Protein AF-A0A2W4L5S1-F1 (afdb_monomer_lite)

Radius of gyration: 15.81 Å; chains: 1; bounding box: 33×43×38 Å

Secondary structure (DSSP, 8-state):
---SEEEEEEEEESSHHHHHHHHHHSHHHHHHHH-TT--EEEEEEEE-TTS-EEEEEEEEEPPPPS--PPP-

Foldseek 3Di:
DDFPDKDKDKAKFLDPVVRVVVLCVDPVSVCLVPPPQFDDWDWDWDQDPVRIIMIMIMTTHDDPPPDPPDDD

Structure (mmCIF, N/CA/C/O backbone):
data_AF-A0A2W4L5S1-F1
#
_entry.id   AF-A0A2W4L5S1-F1
#
loop_
_atom_site.group_PDB
_atom_site.id
_atom_site.type_symbol
_atom_site.label_atom_id
_atom_site.label_alt_id
_atom_site.label_comp_id
_atom_site.label_asym_id
_atom_site.label_entity_id
_atom_site.label_seq_id
_atom_site.pdbx_PDB_ins_code
_atom_site.Cartn_x
_atom_site.Cartn_y
_atom_site.Cartn_z
_atom_site.occupancy
_atom_site.B_iso_or_equiv
_atom_site.auth_seq_id
_atom_site.auth_comp_id
_atom_site.auth_asym_id
_atom_site.auth_atom_id
_atom_site.pdbx_PDB_model_num
ATOM 1 N N . MET A 1 1 ? 19.014 -12.619 0.190 1.00 50.84 1 MET A N 1
ATOM 2 C CA . MET A 1 1 ? 18.787 -11.902 -1.082 1.00 50.84 1 MET A CA 1
ATOM 3 C C . MET A 1 1 ? 18.868 -10.413 -0.802 1.00 50.84 1 MET A C 1
ATOM 5 O O . MET A 1 1 ? 18.165 -9.962 0.090 1.00 50.84 1 MET A O 1
ATOM 9 N N . ALA A 1 2 ? 19.750 -9.680 -1.478 1.00 58.09 2 ALA A N 1
ATOM 10 C CA . ALA A 1 2 ? 19.798 -8.220 -1.389 1.00 58.09 2 ALA A CA 1
ATOM 11 C C . ALA A 1 2 ? 18.932 -7.632 -2.513 1.00 58.09 2 ALA A C 1
ATOM 13 O O . ALA A 1 2 ? 19.044 -8.086 -3.649 1.00 58.09 2 ALA A O 1
ATOM 14 N N . ALA A 1 3 ? 18.065 -6.665 -2.209 1.00 65.94 3 ALA A N 1
ATOM 15 C CA . ALA A 1 3 ? 17.341 -5.915 -3.234 1.00 65.94 3 ALA A CA 1
ATOM 16 C C . ALA A 1 3 ? 18.286 -4.887 -3.873 1.00 65.94 3 ALA A C 1
ATOM 18 O O . ALA A 1 3 ? 19.035 -4.220 -3.160 1.00 65.94 3 ALA A O 1
ATOM 19 N N . SER A 1 4 ? 18.256 -4.737 -5.200 1.00 79.50 4 SER A N 1
ATOM 20 C CA . SER A 1 4 ? 19.069 -3.720 -5.893 1.00 79.50 4 SER A CA 1
ATOM 21 C C . SER A 1 4 ? 18.411 -2.336 -5.910 1.00 79.50 4 SER A C 1
ATOM 23 O O . SER A 1 4 ? 19.069 -1.347 -6.213 1.00 79.50 4 SER A O 1
ATOM 25 N N . LEU A 1 5 ? 17.112 -2.264 -5.610 1.00 89.88 5 LEU A N 1
ATOM 26 C CA . LEU A 1 5 ? 16.337 -1.032 -5.461 1.00 89.88 5 LEU A CA 1
ATOM 27 C C . LEU A 1 5 ? 15.187 -1.290 -4.481 1.00 89.88 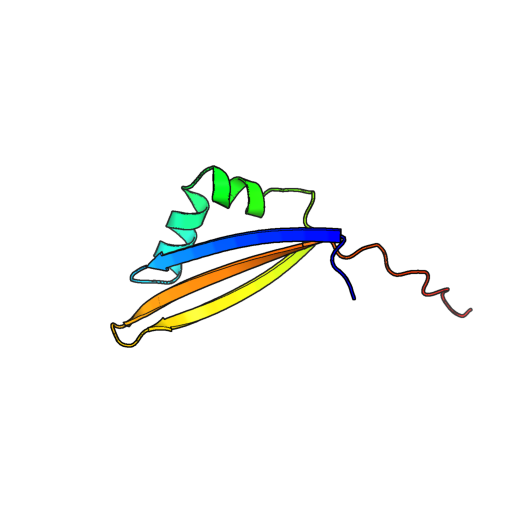5 LEU A C 1
ATOM 29 O O . LEU A 1 5 ? 14.608 -2.380 -4.499 1.00 89.88 5 LEU A O 1
ATOM 33 N N . ALA A 1 6 ? 14.845 -0.292 -3.667 1.00 94.31 6 ALA A N 1
ATOM 34 C CA . ALA A 1 6 ? 13.704 -0.334 -2.759 1.00 94.31 6 ALA A CA 1
ATOM 35 C C . ALA A 1 6 ? 12.920 0.988 -2.796 1.00 94.31 6 ALA A C 1
ATOM 37 O O . ALA A 1 6 ? 13.502 2.050 -3.014 1.00 94.31 6 ALA A O 1
ATOM 38 N N . GLY A 1 7 ? 11.609 0.911 -2.582 1.00 96.19 7 GLY A N 1
ATOM 39 C CA . GLY A 1 7 ? 10.711 2.053 -2.428 1.00 96.19 7 GLY A CA 1
ATOM 40 C C . GLY A 1 7 ? 9.635 1.754 -1.390 1.00 96.19 7 GLY A C 1
ATOM 41 O O . GLY A 1 7 ? 9.287 0.594 -1.179 1.00 96.19 7 GLY A O 1
ATOM 42 N N . GLU A 1 8 ? 9.100 2.787 -0.746 1.00 97.75 8 GLU A N 1
ATOM 43 C CA . GLU A 1 8 ? 8.073 2.649 0.288 1.00 97.75 8 GLU A CA 1
ATOM 44 C C . GLU A 1 8 ? 6.948 3.663 0.076 1.00 97.75 8 GLU A C 1
ATOM 46 O O . GLU A 1 8 ? 7.191 4.832 -0.226 1.00 97.75 8 GLU A O 1
ATOM 51 N N . ASN A 1 9 ? 5.714 3.207 0.278 1.00 98.69 9 ASN A N 1
ATOM 52 C CA . ASN A 1 9 ? 4.570 4.070 0.535 1.00 98.69 9 ASN A CA 1
ATOM 53 C C . ASN A 1 9 ? 3.975 3.730 1.901 1.00 98.69 9 ASN A C 1
ATOM 55 O O . ASN A 1 9 ? 3.796 2.553 2.215 1.00 98.69 9 ASN A O 1
ATOM 59 N N . VAL A 1 10 ? 3.553 4.744 2.655 1.00 98.50 10 VAL A N 1
ATOM 60 C CA . VAL A 1 10 ? 2.834 4.560 3.920 1.00 98.50 10 VAL A CA 1
ATOM 61 C C . VAL A 1 10 ? 1.608 5.465 3.988 1.00 98.50 10 VAL A C 1
ATOM 63 O O . VAL A 1 10 ? 1.644 6.625 3.577 1.00 98.50 10 VAL A O 1
ATOM 66 N N . ALA A 1 11 ? 0.502 4.934 4.503 1.00 98.69 11 ALA A N 1
ATOM 67 C CA . ALA A 1 11 ? -0.699 5.706 4.787 1.00 98.69 11 ALA A CA 1
ATOM 68 C C . ALA A 1 11 ? -1.330 5.298 6.117 1.00 98.69 11 ALA A C 1
ATOM 70 O O . ALA A 1 11 ? -1.354 4.122 6.479 1.00 98.69 11 ALA A O 1
ATOM 71 N N . HIS A 1 12 ? -1.905 6.286 6.802 1.00 98.50 12 HIS A N 1
ATOM 72 C CA . HIS A 1 12 ? -2.768 6.102 7.963 1.00 98.50 12 HIS A CA 1
ATOM 73 C C . HIS A 1 12 ? -4.162 6.629 7.633 1.00 98.50 12 HIS A C 1
ATOM 75 O O . HIS A 1 12 ? -4.303 7.772 7.200 1.00 98.50 12 HIS A O 1
ATOM 81 N N . ALA A 1 13 ? -5.194 5.799 7.772 1.00 98.56 13 ALA A N 1
ATOM 82 C CA . ALA A 1 13 ? -6.559 6.197 7.433 1.00 98.56 13 ALA A CA 1
ATOM 83 C C . ALA A 1 13 ? -7.615 5.398 8.204 1.00 98.56 13 ALA A C 1
ATOM 85 O O . ALA A 1 13 ? -7.362 4.297 8.683 1.00 98.56 13 ALA A O 1
ATOM 86 N N . ALA A 1 14 ? -8.844 5.916 8.250 1.00 98.19 14 ALA A N 1
ATOM 87 C CA . ALA A 1 14 ? -9.974 5.260 8.917 1.00 98.19 14 ALA A CA 1
ATOM 88 C C . ALA A 1 14 ? -10.411 3.929 8.264 1.00 98.19 14 ALA A C 1
ATOM 90 O O . ALA A 1 14 ? -11.158 3.159 8.860 1.00 98.19 14 ALA A O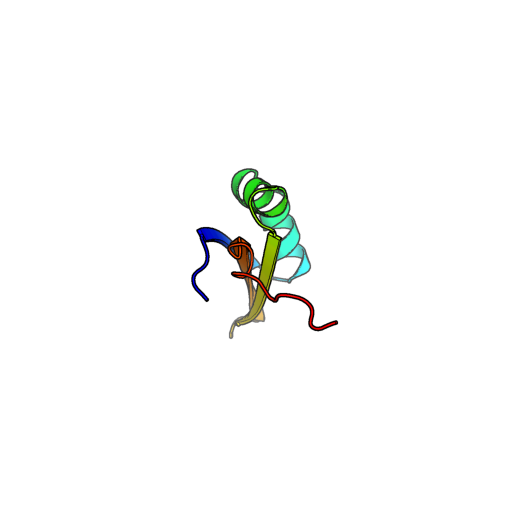 1
ATOM 91 N N . SER A 1 15 ? -9.974 3.646 7.033 1.00 98.38 15 SER A N 1
ATOM 92 C CA . SER A 1 15 ? -10.217 2.375 6.347 1.00 98.38 15 SER A CA 1
ATOM 93 C C . SER A 1 15 ? -9.094 2.068 5.359 1.00 98.38 15 SER A C 1
ATOM 95 O O . SER A 1 15 ? -8.435 2.978 4.851 1.00 98.38 15 SER A O 1
ATOM 97 N N . VAL A 1 16 ? -8.914 0.789 5.026 1.00 98.19 16 VAL A N 1
ATOM 98 C CA . VAL A 1 16 ? -7.933 0.346 4.018 1.00 98.19 16 VAL A CA 1
ATOM 99 C C . VAL A 1 16 ? -8.216 0.971 2.645 1.00 98.19 16 VAL A C 1
ATOM 101 O O . VAL A 1 16 ? -7.293 1.380 1.947 1.00 98.19 16 VAL A O 1
ATOM 104 N N . VAL A 1 17 ? -9.493 1.126 2.276 1.00 98.50 17 VAL A N 1
ATOM 105 C CA . VAL A 1 17 ? -9.890 1.773 1.014 1.00 98.50 17 VAL A CA 1
ATOM 106 C C . VAL A 1 17 ? -9.475 3.244 0.994 1.00 98.50 17 VAL A C 1
ATOM 108 O O . VAL A 1 17 ? -8.965 3.722 -0.018 1.00 98.50 17 VAL A O 1
ATOM 111 N N . HIS A 1 18 ? -9.654 3.971 2.101 1.00 98.56 18 HIS A N 1
ATOM 112 C CA . HIS A 1 18 ? -9.185 5.354 2.195 1.00 98.56 18 HIS A CA 1
ATOM 113 C C . HIS A 1 18 ? -7.661 5.450 2.175 1.00 98.56 18 HIS A C 1
ATOM 115 O O . HIS A 1 18 ? -7.141 6.322 1.483 1.00 98.56 18 HIS A O 1
ATOM 121 N N . ALA A 1 19 ? -6.950 4.536 2.841 1.00 98.62 19 ALA A N 1
ATOM 122 C CA . ALA A 1 19 ? -5.492 4.471 2.765 1.00 98.62 19 ALA A CA 1
ATOM 123 C C . ALA A 1 19 ? -5.027 4.276 1.313 1.00 98.62 19 ALA A C 1
ATOM 125 O O . ALA A 1 19 ? -4.217 5.054 0.817 1.00 98.62 19 ALA A O 1
ATOM 126 N N . HIS A 1 20 ? -5.608 3.314 0.588 1.00 98.44 20 HIS A N 1
ATOM 127 C CA . HIS A 1 20 ? -5.280 3.091 -0.819 1.00 98.44 20 HIS A CA 1
ATOM 128 C C . HIS A 1 20 ? -5.594 4.311 -1.695 1.00 98.44 20 HIS A C 1
ATOM 130 O O . HIS A 1 20 ? -4.759 4.709 -2.500 1.00 98.44 20 HIS A O 1
ATOM 136 N N . ARG A 1 21 ? -6.757 4.954 -1.521 1.00 98.62 21 ARG A N 1
ATOM 137 C CA . ARG A 1 21 ? -7.108 6.173 -2.271 1.00 98.62 21 ARG A CA 1
ATOM 138 C C . ARG A 1 21 ? -6.143 7.325 -1.997 1.00 98.62 21 ARG A C 1
ATOM 140 O O . ARG A 1 21 ? -5.800 8.029 -2.938 1.00 98.62 21 ARG A O 1
ATOM 147 N N . ALA A 1 22 ? -5.703 7.505 -0.751 1.00 98.44 22 ALA A N 1
ATOM 148 C CA . ALA A 1 22 ? -4.731 8.535 -0.380 1.00 98.44 22 ALA A CA 1
ATOM 149 C C . ALA A 1 22 ? -3.346 8.265 -0.990 1.00 98.44 22 ALA A C 1
ATOM 151 O O . ALA A 1 22 ? -2.700 9.173 -1.516 1.00 98.44 22 ALA A O 1
ATOM 152 N N . LEU A 1 23 ? -2.904 7.005 -0.981 1.00 98.69 23 LEU A N 1
ATOM 153 C CA . LEU A 1 23 ? -1.682 6.601 -1.674 1.00 98.69 23 LEU A CA 1
ATOM 154 C C . LEU A 1 23 ? -1.816 6.802 -3.184 1.00 98.69 23 LEU A C 1
ATOM 156 O O . LEU A 1 23 ? -0.919 7.347 -3.816 1.00 98.69 23 LEU A O 1
ATOM 160 N N . TRP A 1 24 ? -2.947 6.417 -3.773 1.00 98.56 24 TRP A N 1
ATOM 161 C CA . TRP A 1 24 ? -3.169 6.591 -5.200 1.00 98.56 24 TRP A CA 1
ATOM 162 C C . TRP A 1 24 ? -3.259 8.062 -5.587 1.00 98.56 24 TRP A C 1
ATOM 164 O O . TRP A 1 24 ? -2.777 8.410 -6.654 1.00 98.56 24 TRP A O 1
ATOM 174 N N . SER A 1 25 ? -3.874 8.937 -4.787 1.00 98.44 25 SER A N 1
ATOM 175 C CA . SER A 1 25 ? -4.047 10.357 -5.128 1.00 98.44 25 SER A CA 1
ATOM 176 C C . SER A 1 25 ? -2.746 11.159 -5.050 1.00 98.44 25 SER A C 1
ATOM 178 O O . SER A 1 25 ? -2.593 12.113 -5.812 1.00 98.44 25 SER A O 1
ATOM 180 N N . SER A 1 26 ? -1.799 10.749 -4.203 1.00 98.44 26 SER A N 1
ATOM 181 C CA . SER A 1 26 ? -0.467 11.353 -4.099 1.00 98.44 26 SER A CA 1
ATOM 182 C C . SER A 1 26 ? 0.404 11.023 -5.321 1.00 98.44 26 SER A C 1
ATOM 184 O O . SER A 1 26 ? 0.679 9.846 -5.567 1.00 98.44 26 SER A O 1
ATOM 186 N N . PRO A 1 27 ?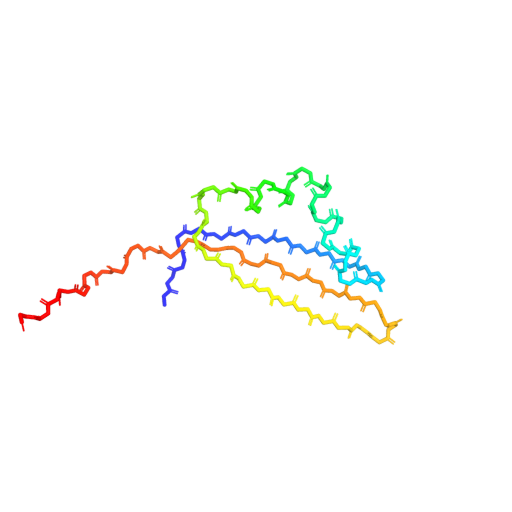 0.910 12.023 -6.072 1.00 98.38 27 PRO A N 1
ATOM 187 C CA . PRO A 1 27 ? 1.782 11.780 -7.222 1.00 98.38 27 PRO A CA 1
ATOM 188 C C . PRO A 1 27 ? 3.051 10.991 -6.878 1.00 98.38 27 PRO A C 1
ATOM 190 O O . PRO A 1 27 ? 3.421 10.091 -7.626 1.00 98.38 27 PRO A O 1
ATOM 193 N N . ALA A 1 28 ? 3.685 11.279 -5.735 1.00 97.75 28 ALA A N 1
ATOM 194 C CA . ALA A 1 28 ? 4.908 10.597 -5.310 1.00 97.75 28 ALA A CA 1
ATOM 195 C C . ALA A 1 28 ? 4.654 9.118 -4.975 1.00 97.75 28 ALA A C 1
ATOM 197 O O . ALA A 1 28 ? 5.373 8.238 -5.439 1.00 97.75 28 ALA A O 1
ATOM 198 N N . HIS A 1 29 ? 3.579 8.824 -4.239 1.00 98.56 29 HIS A N 1
ATOM 199 C CA . HIS A 1 29 ? 3.229 7.442 -3.908 1.00 98.56 29 HIS A CA 1
ATOM 200 C C . HIS A 1 29 ? 2.764 6.658 -5.143 1.00 98.56 29 HIS A C 1
ATOM 202 O O . HIS A 1 29 ? 3.123 5.490 -5.322 1.00 98.56 29 HIS A O 1
ATOM 208 N N . ARG A 1 30 ? 1.994 7.301 -6.032 1.00 98.56 30 ARG A N 1
ATOM 209 C CA . ARG A 1 30 ? 1.589 6.714 -7.316 1.00 98.56 30 ARG A CA 1
ATOM 210 C C . ARG A 1 30 ? 2.799 6.412 -8.202 1.00 98.56 30 ARG A C 1
ATOM 212 O O . ARG A 1 30 ? 2.792 5.388 -8.877 1.00 98.56 30 ARG A O 1
ATOM 219 N N . ALA A 1 31 ? 3.837 7.250 -8.177 1.00 98.38 31 ALA A N 1
ATOM 220 C CA . ALA A 1 31 ? 5.068 6.999 -8.922 1.00 98.38 31 ALA A CA 1
ATOM 221 C C . ALA A 1 31 ? 5.743 5.690 -8.485 1.00 98.38 31 ALA A C 1
ATOM 223 O O . ALA A 1 31 ? 6.143 4.919 -9.350 1.00 98.38 31 ALA A O 1
ATOM 224 N N . ASN A 1 32 ? 5.782 5.378 -7.183 1.00 97.88 32 ASN A N 1
ATOM 225 C CA . ASN A 1 32 ? 6.272 4.077 -6.708 1.00 97.88 32 ASN A CA 1
ATOM 226 C C . ASN A 1 32 ? 5.416 2.912 -7.235 1.00 97.88 32 ASN A C 1
ATOM 228 O O . ASN A 1 32 ? 5.966 1.939 -7.740 1.00 97.88 32 ASN A O 1
ATOM 232 N N . MET A 1 33 ? 4.081 3.030 -7.191 1.00 97.94 33 MET A N 1
ATOM 233 C CA . MET A 1 33 ? 3.161 1.981 -7.667 1.00 97.94 33 MET A CA 1
ATOM 234 C C . MET A 1 33 ? 3.255 1.701 -9.170 1.00 97.94 33 MET A C 1
ATOM 236 O O . MET A 1 33 ? 3.051 0.567 -9.590 1.00 97.94 33 MET A O 1
ATOM 240 N N . LEU A 1 34 ? 3.506 2.733 -9.978 1.00 97.94 34 LEU A N 1
ATOM 241 C CA . LEU A 1 34 ? 3.566 2.630 -11.440 1.00 97.94 34 LEU A CA 1
ATOM 242 C C . LEU A 1 34 ? 4.992 2.467 -11.975 1.00 97.94 34 LEU A C 1
ATOM 244 O O . LEU A 1 34 ? 5.180 2.353 -13.185 1.00 97.94 34 LEU A O 1
ATOM 248 N N . SER A 1 35 ? 5.999 2.497 -11.101 1.00 97.31 35 SER A N 1
ATOM 249 C CA . SER A 1 35 ? 7.393 2.447 -11.517 1.00 97.31 35 SER A CA 1
ATOM 250 C C . SER A 1 35 ? 7.728 1.072 -12.103 1.00 97.31 35 SER A C 1
ATOM 252 O O . SER A 1 35 ? 7.679 0.075 -11.380 1.00 97.31 35 SER A O 1
ATOM 254 N N . PRO A 1 36 ? 8.182 0.995 -13.368 1.00 95.44 36 PRO A N 1
ATOM 255 C CA . PRO A 1 36 ? 8.653 -0.257 -13.954 1.00 95.44 36 PRO A CA 1
ATOM 256 C C . PRO A 1 36 ? 10.000 -0.699 -13.363 1.00 95.44 36 PRO A C 1
ATOM 258 O O . PRO A 1 36 ? 10.537 -1.736 -13.750 1.00 95.44 36 PRO A O 1
ATOM 261 N N . HIS A 1 37 ? 10.597 0.097 -12.465 1.00 94.19 37 HIS A N 1
ATOM 262 C CA . HIS A 1 37 ? 11.830 -0.258 -11.773 1.00 94.19 37 HIS A CA 1
ATOM 263 C C . HIS A 1 37 ? 11.609 -1.244 -10.625 1.00 94.19 37 HIS A C 1
ATOM 265 O O . HIS A 1 37 ? 12.581 -1.848 -10.187 1.00 94.19 37 HIS A O 1
ATOM 271 N N . PHE A 1 38 ? 10.375 -1.436 -10.161 1.00 95.06 38 PHE A N 1
ATOM 272 C CA . PHE A 1 38 ? 10.038 -2.441 -9.157 1.00 95.06 38 PHE A CA 1
ATOM 273 C C . PHE A 1 38 ? 9.366 -3.643 -9.821 1.00 95.06 38 PHE A C 1
ATOM 275 O O . PHE A 1 38 ? 8.574 -3.482 -10.744 1.00 95.06 38 PHE A O 1
ATOM 282 N N . ASP A 1 39 ? 9.703 -4.847 -9.364 1.00 93.75 39 ASP A N 1
ATOM 283 C CA . ASP A 1 39 ? 9.132 -6.110 -9.865 1.00 93.75 39 ASP A CA 1
ATOM 284 C C . ASP A 1 39 ? 8.414 -6.916 -8.778 1.00 93.75 39 ASP A C 1
ATOM 286 O O . ASP A 1 39 ? 7.717 -7.883 -9.075 1.00 93.75 39 ASP A O 1
ATOM 290 N N . SER A 1 40 ? 8.566 -6.501 -7.522 1.00 93.94 40 SER A N 1
ATOM 291 C CA . SER A 1 40 ? 8.057 -7.198 -6.352 1.00 93.94 40 SER A CA 1
ATOM 292 C C . SER A 1 40 ? 7.459 -6.192 -5.372 1.00 93.94 40 SER A C 1
ATOM 294 O O . SER A 1 40 ? 7.965 -5.077 -5.220 1.00 93.94 40 SER A O 1
ATOM 296 N N . ILE A 1 41 ? 6.386 -6.586 -4.682 1.00 96.31 41 ILE A N 1
ATOM 297 C CA . ILE A 1 41 ? 5.743 -5.774 -3.644 1.00 96.31 41 ILE A CA 1
ATOM 298 C C . ILE A 1 41 ? 5.323 -6.640 -2.453 1.00 96.31 41 ILE A C 1
ATOM 300 O O . ILE A 1 41 ? 4.763 -7.722 -2.622 1.00 96.31 41 ILE A O 1
ATOM 304 N N . GLY A 1 42 ? 5.563 -6.137 -1.243 1.00 96.69 42 GLY A N 1
ATOM 305 C CA . GLY A 1 42 ? 4.967 -6.623 -0.000 1.00 96.69 42 GLY A CA 1
ATOM 306 C C . GLY A 1 42 ? 4.037 -5.568 0.595 1.00 96.69 42 GLY A C 1
ATOM 307 O O . GLY A 1 42 ? 4.350 -4.379 0.566 1.00 96.69 42 GLY A O 1
ATOM 308 N N . ILE A 1 43 ? 2.889 -5.988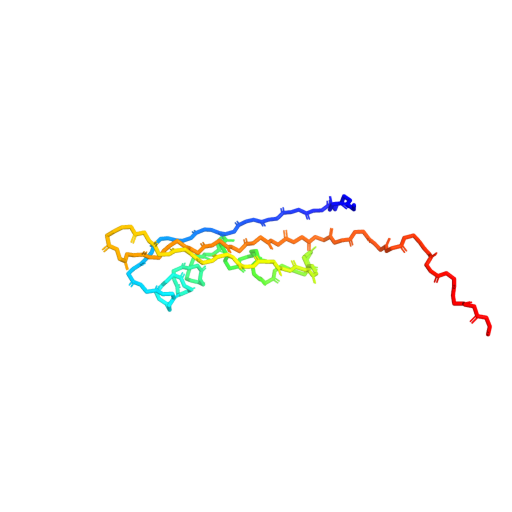 1.135 1.00 98.31 43 ILE A N 1
ATOM 309 C CA . ILE A 1 43 ? 1.912 -5.076 1.743 1.00 98.31 43 ILE A CA 1
ATOM 310 C C . ILE A 1 43 ? 1.638 -5.501 3.182 1.00 98.31 43 ILE A C 1
ATOM 312 O O . ILE A 1 43 ? 1.236 -6.636 3.436 1.00 98.31 43 ILE A O 1
ATOM 316 N N . GLY A 1 44 ? 1.827 -4.569 4.112 1.00 98.38 44 GLY A N 1
ATOM 317 C CA . GLY A 1 44 ? 1.474 -4.721 5.520 1.00 98.38 44 GLY A CA 1
ATOM 318 C C . GLY A 1 44 ? 0.281 -3.843 5.877 1.00 98.38 44 GLY A C 1
ATOM 319 O O . GLY A 1 44 ? 0.240 -2.671 5.502 1.00 98.38 44 GLY A O 1
ATOM 320 N N . VAL A 1 45 ? -0.680 -4.396 6.618 1.00 98.56 45 VAL A N 1
ATOM 321 C CA . VAL A 1 45 ? -1.847 -3.663 7.123 1.00 98.56 45 VAL A CA 1
ATOM 322 C C . VAL A 1 45 ? -2.012 -3.953 8.607 1.00 98.56 45 VAL A C 1
ATOM 324 O O . VAL A 1 45 ? -2.138 -5.110 9.002 1.00 98.56 45 VAL A O 1
ATOM 327 N N . VAL A 1 46 ? -2.039 -2.906 9.431 1.00 98.56 46 VAL A N 1
ATOM 328 C CA . VAL A 1 46 ? -2.218 -3.017 10.885 1.00 98.56 46 VAL A CA 1
ATOM 329 C C . VAL A 1 46 ? -3.314 -2.063 11.333 1.00 98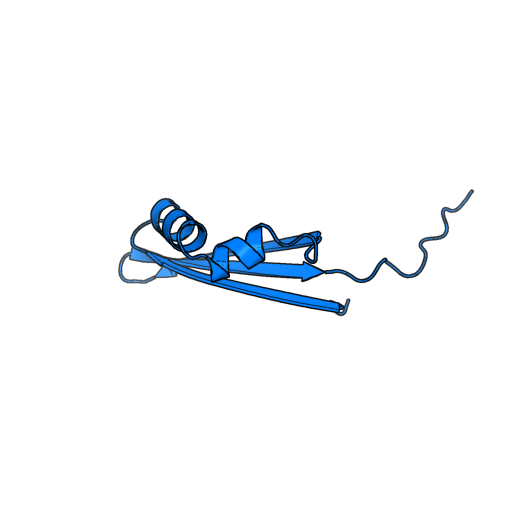.56 46 VAL A C 1
ATOM 331 O O . VAL A 1 46 ? -3.304 -0.888 10.973 1.00 98.56 46 VAL A O 1
ATOM 334 N N . ARG A 1 47 ? -4.255 -2.558 12.141 1.00 98.50 47 ARG A N 1
ATOM 335 C CA . ARG A 1 47 ? -5.255 -1.721 12.809 1.00 98.50 47 ARG A CA 1
ATOM 336 C C . ARG A 1 47 ? -4.708 -1.255 14.156 1.00 98.50 47 ARG A C 1
ATOM 338 O O . ARG A 1 47 ? -4.297 -2.084 14.963 1.00 98.50 47 ARG A O 1
ATOM 345 N N . ASP A 1 48 ? -4.698 0.050 14.394 1.00 97.81 48 ASP A N 1
ATOM 346 C CA . ASP A 1 48 ? -4.259 0.623 15.666 1.00 97.81 48 ASP A CA 1
ATOM 347 C C . ASP A 1 48 ? -5.351 0.552 16.749 1.00 97.81 48 ASP A C 1
ATOM 349 O O . ASP A 1 48 ? -6.504 0.191 16.496 1.00 97.81 48 ASP A O 1
ATOM 353 N N . ALA A 1 49 ? -4.990 0.922 17.981 1.00 98.00 49 ALA A N 1
ATOM 354 C CA . ALA A 1 49 ? -5.902 0.906 19.126 1.00 98.00 49 ALA A CA 1
ATOM 355 C C . ALA A 1 49 ? -7.098 1.870 18.987 1.00 98.00 49 ALA A C 1
ATOM 357 O O . ALA A 1 49 ? -8.123 1.671 19.636 1.00 98.00 49 ALA A O 1
ATOM 358 N N . LYS A 1 50 ? -6.992 2.903 18.139 1.00 97.50 50 LYS A N 1
ATOM 359 C CA . LYS A 1 50 ? -8.076 3.858 17.849 1.00 97.50 50 LYS A CA 1
ATOM 360 C C . LYS A 1 50 ? -8.980 3.372 16.714 1.00 97.50 50 LYS A C 1
ATOM 362 O O . LYS A 1 50 ? -9.993 3.997 16.418 1.00 97.50 50 LYS A O 1
ATOM 367 N N . GLY A 1 51 ? -8.635 2.243 16.102 1.00 97.69 51 GLY A N 1
ATOM 368 C CA . GLY A 1 51 ? -9.395 1.594 15.052 1.00 97.69 51 GLY A CA 1
ATOM 369 C C . GLY A 1 51 ? -9.091 2.074 13.638 1.00 97.69 51 GLY A C 1
ATOM 370 O O . GLY A 1 51 ? -9.744 1.590 12.711 1.00 97.69 51 GLY A O 1
ATOM 371 N N . SER A 1 52 ? -8.109 2.961 13.475 1.00 98.50 52 SER A N 1
ATOM 372 C CA . SER A 1 52 ? -7.572 3.361 12.174 1.00 98.50 52 SER A CA 1
ATOM 373 C C . SER A 1 52 ? -6.572 2.325 11.663 1.00 98.50 52 SER A C 1
ATOM 375 O O . SER A 1 52 ? -6.121 1.451 12.401 1.00 98.50 52 SER A O 1
ATOM 377 N N . PHE A 1 53 ? -6.219 2.412 10.386 1.00 98.69 53 PHE A N 1
ATOM 378 C CA . PHE A 1 53 ? -5.332 1.475 9.710 1.00 98.69 53 PHE A CA 1
ATOM 379 C C . PHE A 1 53 ? -4.045 2.161 9.281 1.00 98.69 53 PHE A C 1
ATOM 381 O O . PHE A 1 53 ? -4.090 3.196 8.618 1.00 98.69 53 PHE A O 1
ATOM 388 N N . TRP A 1 54 ? -2.919 1.536 9.601 1.00 98.62 54 TRP A N 1
ATOM 389 C CA . TRP A 1 54 ? -1.638 1.759 8.947 1.00 98.62 54 TRP A CA 1
ATOM 390 C C . TRP A 1 54 ? -1.505 0.782 7.783 1.00 98.62 54 TRP A C 1
ATOM 392 O O . TRP A 1 54 ? -1.714 -0.420 7.955 1.00 98.62 54 TRP A O 1
ATOM 402 N N . VAL A 1 55 ? -1.164 1.295 6.606 1.00 98.69 55 VAL A N 1
ATOM 403 C CA . VAL A 1 55 ? -0.867 0.510 5.405 1.00 98.69 55 VAL A CA 1
ATOM 404 C C . VAL A 1 55 ? 0.526 0.888 4.932 1.00 98.69 55 VAL A C 1
ATOM 406 O O . VAL A 1 55 ? 0.778 2.065 4.683 1.00 98.69 55 VAL A O 1
ATOM 409 N N . CYS A 1 56 ? 1.404 -0.099 4.783 1.00 98.56 56 CYS A N 1
ATOM 410 C CA . CYS A 1 56 ? 2.714 0.062 4.159 1.00 98.56 56 CYS A CA 1
ATOM 411 C C . CYS A 1 56 ? 2.784 -0.795 2.890 1.00 98.56 56 CYS A C 1
ATOM 413 O O . CYS A 1 56 ? 2.365 -1.955 2.897 1.00 98.56 56 CYS A O 1
ATOM 415 N N . GLN A 1 57 ? 3.295 -0.216 1.806 1.00 98.62 57 GLN A N 1
ATOM 416 C CA . GLN A 1 57 ? 3.653 -0.912 0.573 1.00 98.62 57 GLN A CA 1
ATOM 417 C C . GLN A 1 57 ? 5.167 -0.812 0.403 1.00 98.62 57 GLN A C 1
ATOM 419 O O . GLN A 1 57 ? 5.689 0.284 0.199 1.00 98.62 57 GLN A O 1
ATOM 424 N N . LEU A 1 58 ? 5.854 -1.947 0.464 1.00 97.88 58 LEU A N 1
ATOM 425 C CA . LEU A 1 58 ? 7.284 -2.039 0.207 1.00 97.88 58 LEU A CA 1
ATOM 426 C C . LEU A 1 58 ? 7.493 -2.600 -1.195 1.00 97.88 58 LEU A C 1
ATOM 428 O O . LEU A 1 58 ? 7.082 -3.724 -1.478 1.00 97.88 58 LEU A O 1
ATOM 432 N N . PHE A 1 59 ? 8.140 -1.827 -2.055 1.00 97.12 59 PHE A N 1
ATOM 433 C CA . PHE A 1 59 ? 8.468 -2.198 -3.424 1.00 97.12 59 PHE A CA 1
ATOM 434 C C . PHE A 1 59 ? 9.946 -2.546 -3.512 1.00 97.12 59 PHE A C 1
ATOM 436 O O . PHE A 1 59 ? 10.787 -1.830 -2.964 1.00 97.12 59 PHE A O 1
ATOM 443 N N . THR A 1 60 ? 10.284 -3.613 -4.223 1.00 95.62 60 THR A N 1
ATOM 444 C CA . THR A 1 60 ? 11.676 -3.998 -4.448 1.00 95.62 60 THR A CA 1
ATOM 445 C C . THR A 1 60 ? 11.916 -4.391 -5.898 1.00 95.62 60 THR A C 1
ATOM 447 O O . THR A 1 60 ? 11.000 -4.747 -6.644 1.00 95.62 60 THR A O 1
ATOM 450 N N . ARG A 1 61 ? 13.182 -4.289 -6.302 1.00 92.62 61 ARG A N 1
ATOM 451 C CA . ARG A 1 61 ? 13.723 -5.030 -7.439 1.00 92.62 61 ARG A CA 1
ATOM 452 C C . ARG A 1 61 ? 14.610 -6.130 -6.908 1.00 92.62 61 ARG A C 1
ATOM 454 O O . ARG A 1 61 ? 15.627 -5.847 -6.259 1.00 92.62 61 ARG A O 1
ATOM 461 N N . THR A 1 62 ? 14.242 -7.365 -7.206 1.00 80.25 62 THR A N 1
ATOM 462 C CA . THR A 1 62 ? 15.145 -8.486 -6.966 1.00 80.25 62 THR A CA 1
ATOM 463 C C . THR A 1 62 ? 16.158 -8.508 -8.112 1.00 80.25 62 THR A C 1
ATOM 465 O O . THR A 1 62 ? 15.758 -8.469 -9.275 1.00 80.25 62 THR A O 1
ATOM 468 N N . PRO A 1 63 ? 17.475 -8.537 -7.841 1.00 65.94 63 PRO A N 1
ATOM 469 C CA . PRO A 1 63 ? 18.449 -8.794 -8.893 1.00 65.94 63 PRO A CA 1
ATOM 470 C C . PRO A 1 63 ? 18.072 -10.102 -9.601 1.00 65.94 63 PRO A C 1
ATOM 472 O O . PRO A 1 63 ? 17.622 -11.026 -8.914 1.00 65.94 63 PRO A O 1
ATOM 475 N N . PRO A 1 64 ? 18.250 -10.222 -10.929 1.00 61.69 64 PRO A N 1
ATOM 476 C CA . PRO A 1 64 ? 18.052 -11.501 -11.596 1.00 61.69 64 PRO A CA 1
ATOM 477 C C . PRO A 1 64 ? 18.829 -12.574 -10.829 1.00 61.69 64 PRO A C 1
ATOM 479 O O . PRO A 1 64 ? 20.008 -12.388 -10.516 1.00 61.69 64 PRO A O 1
ATOM 482 N N . SER A 1 65 ? 18.141 -13.656 -10.454 1.00 60.06 65 SER A N 1
ATOM 483 C CA . SER A 1 65 ? 18.755 -14.762 -9.724 1.00 60.06 65 SER A CA 1
ATOM 484 C C . SER A 1 65 ? 19.996 -15.211 -10.488 1.00 60.06 65 SER A C 1
ATOM 486 O O . SER A 1 65 ? 19.890 -15.522 -11.676 1.00 60.06 65 SER A O 1
ATOM 488 N N . ALA A 1 66 ? 21.158 -15.233 -9.833 1.00 60.00 66 ALA A N 1
ATOM 489 C CA . ALA A 1 66 ? 22.358 -15.812 -10.417 1.00 60.00 66 ALA A CA 1
ATOM 490 C C . ALA A 1 66 ? 22.046 -17.271 -10.790 1.00 60.00 66 ALA A C 1
ATOM 492 O O . ALA A 1 66 ? 21.829 -18.092 -9.906 1.00 60.00 66 ALA A O 1
ATOM 493 N N . GLY A 1 67 ? 21.916 -17.516 -12.097 1.00 54.25 67 GLY A N 1
ATOM 494 C CA . GLY A 1 67 ? 21.654 -18.784 -12.777 1.00 54.25 67 GLY A CA 1
ATOM 495 C C . GLY A 1 67 ? 21.165 -19.956 -11.925 1.00 54.25 67 GLY A C 1
ATOM 496 O O . GLY A 1 67 ? 21.971 -20.722 -11.409 1.00 54.25 67 GLY A O 1
ATOM 497 N N . VAL A 1 68 ? 19.855 -20.212 -11.930 1.00 56.47 68 VAL A N 1
ATOM 498 C CA . VAL A 1 68 ? 19.411 -21.609 -11.980 1.00 56.47 68 VAL A CA 1
ATOM 499 C C . VAL A 1 68 ? 19.677 -22.060 -13.411 1.00 56.47 68 VAL A C 1
ATOM 501 O O . VAL A 1 68 ? 18.936 -21.712 -14.328 1.00 56.47 68 VAL A O 1
ATOM 504 N N . THR A 1 69 ? 20.780 -22.771 -13.629 1.00 53.44 69 THR A N 1
ATOM 505 C CA . THR A 1 69 ? 20.931 -23.591 -14.833 1.00 53.44 69 THR A CA 1
ATOM 506 C C . THR A 1 69 ? 19.839 -24.658 -14.786 1.00 53.44 69 THR A C 1
ATOM 508 O O . THR A 1 69 ? 19.827 -25.428 -13.820 1.00 53.44 69 THR A O 1
ATOM 511 N N . PRO A 1 70 ? 18.908 -24.719 -15.754 1.00 53.81 70 PRO A N 1
ATOM 512 C CA . PRO A 1 70 ? 17.982 -25.838 -15.826 1.00 53.81 70 PRO A CA 1
ATOM 513 C C . PRO A 1 70 ? 18.801 -27.122 -16.001 1.00 53.81 70 PRO A C 1
ATOM 515 O O . PRO A 1 70 ? 19.686 -27.192 -16.854 1.00 53.81 70 PRO A O 1
ATOM 518 N N . HIS A 1 71 ? 18.553 -28.105 -15.138 1.00 40.16 71 HIS A N 1
ATOM 519 C CA . HIS A 1 71 ? 19.096 -29.447 -15.312 1.00 40.16 71 HIS A CA 1
ATOM 520 C C . HIS A 1 71 ? 18.376 -30.096 -16.514 1.00 40.16 71 HIS A C 1
ATOM 522 O O . HIS A 1 71 ? 17.172 -29.857 -16.643 1.00 40.16 71 HIS A O 1
ATOM 528 N N . PRO A 1 72 ? 19.082 -30.831 -17.400 1.00 58.91 72 PRO A N 1
ATOM 529 C CA . PRO A 1 72 ? 18.491 -31.464 -18.584 1.00 58.91 72 PRO A CA 1
ATOM 530 C C . PRO A 1 72 ? 17.312 -32.379 -18.256 1.00 58.91 72 PRO A C 1
ATOM 532 O O . PRO A 1 72 ? 17.325 -32.984 -17.154 1.00 58.91 72 PRO A O 1
#

Sequence (72 aa):
MAASLAGENVAHAASVVHAHRALWSSPAHRANMLSPHFDSIGIGVVRDAKGSFWVCQLFTRTPPSAGVTPHP

pLDDT: mean 89.68, std 15.98, range [40.16, 98.69]

=== Feature glossary ===
A reading guide for the features in this record.

Start from the sequence.

  · This is the polypeptide sequence — one letter per residue, N-terminus first. Length ranges from a few dozen residues for small domains to over a thousand for large multi-domain proteins.

Fold it, and you get atomic coordinates and the backbone conformation that goes with them.

  · Structure coordinates are given as an mmCIF _atom_site loop: one row per atom with element, residue name, chain id, sequence number, and x/y/z position in Å. Only the four main-chain atoms per residue are included here; side chains are omitted to keep the record compact.

  · Backbone dihedral angles. Every residue except chain termini has a φ (preceding-C → N → Cα → C) and a ψ (N → Cα → C → next-N). They are reported in degrees following the IUPAC sign convention. Secondary structure is essentially a statement about which (φ, ψ) basin each residue occupies.

  · The SS8 string is DSSP's per-residue secondary-structure call. α-helix (H) means an i→i+4 H-bond ladder; β-strand (E) means the residue participates in a β-sheet; 3₁₀ (G) and π (I) are tighter and wider helices; T/S are turns/bends; '-' is loop.

  · SS3 is a coarse helix/strand/coil call (letters a/b/c) made by the P-SEA algorithm from inter-Cα distances and dihedrals. It is less detailed than DSSP but needs only Cα positions.

Summarize the fold with a handful of shape descriptors and a per-residue structural alphabet.

  · Radius of gyra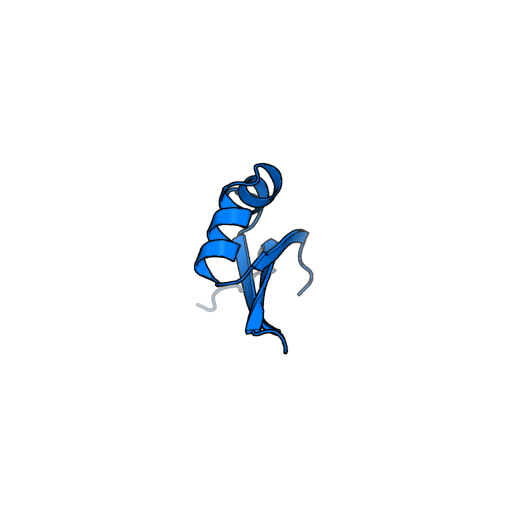tion (Rg) is the root-mean-square distance of Cα atoms from their centroid — a single number for overall size and compactness. A globular domain of N residues has Rg ≈ 2.2·N^0.38 Å; an extended or disordered chain has a much larger Rg. The Cα contact count is the number of residue pairs whose Cα atoms are within 8 Å and are more than four positions apart in sequence — a standard proxy for tertiary packing density. The bounding box is the smallest axis-aligned box enclosing all Cα atoms.

  · The Foldseek 3Di string encodes local tertiary geometry as a 20-letter alphabet — one character per residue — derived from the relative positions of nearby Cα atoms. Unlike the amino-acid sequence, 3Di is a direct function of the 3D structure, so two proteins with the same fold have similar 3Di strings even at low sequence identity.

  · Solvent-accessible surface area (SASA) is the area in Å² traced out by the centre of a 1.4 Å probe sphere (a water molecule) rolled over the protein's van der Waals surface (Shrake–Rupley / Lee–Richards construction). Buried residues have near-zero SASA; fully exposed residues can exceed 200 Å². The total SASA scales roughly with the number of surface residues.

Ask how reliable the model is.

  · pLDDT (predicted Local Distance Difference Test) is AlphaFold's per-residue confidence score, ranging from 0 to 100. Values above 90 indicate high confidence (typically well-packed cores); 70–90 is confident; 50–70 low confidence; below 50 usually means the region is disordered or the prediction is unreliable there. AlphaFold stores pLDDT in the mmCIF B-factor column.

  · B-factor (Debye–Waller factor) reflects atomic displacement in the crystal lattice. It is an experimental observable (units Å²), not a prediction; low values mean the atom is pinned down, high values mean it moves or is heterogeneous across the crystal.

  · Predicted Aligned Error (PAE) is an AlphaFold confidence matrix: entry (i, j) is the expected error in the position of residue j, in ångströms, when the prediction is superimposed on the true structure at residue i. Low PAE within a block of residues means that block is internally rigid and well-predicted; high PAE between two blocks means their relative placement is uncertain even if each block individually is confident.

Place it in context: what it resembles, what it is annotated as, and how it looks.

  · Nearest PDB neighbors are the top structural matches found by Foldseek when searching this structure against the entire Protein Data Bank. Each hit reports a TM-score (0 to 1; >0.5 almost always implies the same fold) and an E-value. These are *structural* homologs — they may share no detectable sequence similarity.

  · Functional annotations link the protein to curated databases. InterPro entries identify conserved domains and families by matching the sequence against member-database signatures (Pfam, PROSITE, CDD, …). Gene Ontology (GO) terms describe molecular function, biological process, and cellular component in a controlled vocabulary. CATH places the structure in a hierarchical fold classification (Class/Architecture/Topology/Homologous-superfamily). The organism is the source species.

  · Three diagnostic plots accompany the record. The Cα contact map visualizes the tertiary structure as a 2D adjacency matrix (8 Å cutoff, sequence-local contacts suppressed). The Ramachandran plot shows the distribution of backbone (φ, ψ) torsions, with points in the α and β basins reflecting secondary structure content. The PAE plot shows AlphaFold's inter-residue confidence as a color matrix.

  · Six rendered views show the 3D structure from the faces of a cube — i.e. along ±x, ±y, ±z. Rendering representation is drawn randomly per protein from cartoon (secondary-structure ribbons), sticks (backbone bonds), or molecular surface; coloring is either N→C rainbow (blue at the N-terminus through red at the C-terminus) or one color per chain.